Protein AF-A0A944PZA2-F1 (afdb_monomer)

Foldseek 3Di:
DDPLVVLQVVLVVLLCQLVVQLCCCPPVVDDDVQCVVCDPCRNVRSVVSNVVSVVSNVVSVVVVVVVVVVVVD

Nearest PDB structures (foldseek):
  6grj-assembly1_F  TM=4.312E-01  e=1.834E+00  Aeromonas hydrophila
  7a0g-assembly1_FFF  TM=4.076E-01  e=2.765E+00  Serratia marcescens

Sequence (73 aa):
MTALRILRIVGWIFVALGFGSMILRTWFNADTPFTTWMGGAQPYSGAAMGVVGVVIVLVAVSARRRTVARAED

Mean predicted aligned error: 6.12 Å

Secondary structure (DSSP, 8-state):
--HHHHHHHHHHHHHHHHHHHHHHHHHH----HHHHHHGGGHHHHHHHHHHHHHHHHHHHHHHHHHHHHHHH-

Solvent-accessible surface area (backbone atoms only — not comparable to full-atom values): 3759 Å² total; per-residue (Å²): 133,60,69,57,58,51,42,34,52,52,11,50,50,30,29,50,53,9,44,46,46,20,47,34,43,74,76,64,70,45,82,43,79,76,34,55,75,48,48,93,51,26,57,61,53,15,45,53,40,15,52,52,10,50,52,39,32,52,50,29,52,50,53,50,52,54,57,52,56,64,71,75,110

Structure (mmCIF, N/CA/C/O backbone):
data_AF-A0A944PZA2-F1
#
_entry.id   AF-A0A944PZA2-F1
#
loop_
_atom_site.group_PDB
_atom_site.id
_atom_site.type_symbol
_atom_site.label_atom_id
_atom_site.label_alt_id
_atom_site.label_comp_id
_atom_site.label_asym_id
_atom_site.label_entity_id
_atom_site.label_seq_id
_atom_site.pdbx_PDB_ins_code
_atom_site.Cartn_x
_atom_site.Cartn_y
_atom_site.Cartn_z
_atom_site.occupancy
_atom_site.B_iso_or_equiv
_atom_site.auth_seq_id
_atom_site.auth_comp_id
_atom_site.auth_asym_id
_atom_site.auth_atom_id
_atom_site.pdbx_PDB_model_num
ATOM 1 N N . MET A 1 1 ? -0.179 3.723 22.592 1.00 58.94 1 MET A N 1
ATOM 2 C CA . MET A 1 1 ? -0.787 3.922 21.252 1.00 58.94 1 MET A CA 1
ATOM 3 C C . MET A 1 1 ? -1.899 2.899 21.068 1.00 58.94 1 MET A C 1
ATOM 5 O O . MET A 1 1 ? -1.661 1.738 21.353 1.00 58.94 1 MET A O 1
ATOM 9 N N . THR A 1 2 ? -3.105 3.294 20.650 1.00 80.81 2 THR A N 1
ATOM 10 C CA . THR A 1 2 ? -4.220 2.354 20.414 1.00 80.81 2 THR A CA 1
ATOM 11 C C . THR A 1 2 ? -4.020 1.564 19.114 1.00 80.81 2 THR A C 1
ATOM 13 O O . THR A 1 2 ? -3.588 2.134 18.112 1.00 80.81 2 THR A O 1
ATOM 16 N N . ALA A 1 3 ? -4.367 0.271 19.102 1.00 81.56 3 ALA A N 1
ATOM 17 C CA . ALA A 1 3 ? -4.182 -0.630 17.952 1.00 81.56 3 ALA A CA 1
ATOM 18 C C . ALA A 1 3 ? -4.800 -0.093 16.642 1.00 81.56 3 ALA A C 1
ATOM 20 O O . ALA A 1 3 ? -4.207 -0.209 15.572 1.00 81.56 3 ALA A O 1
ATOM 21 N N . LEU A 1 4 ? -5.940 0.601 16.733 1.00 84.12 4 LEU A N 1
ATOM 22 C CA . LEU A 1 4 ? -6.596 1.269 15.600 1.00 84.12 4 LEU A CA 1
ATOM 23 C C . LEU A 1 4 ? -5.739 2.372 14.961 1.00 84.12 4 LEU A C 1
ATOM 25 O O . LEU A 1 4 ? -5.779 2.555 13.746 1.00 84.12 4 LEU A O 1
ATOM 29 N N . ARG A 1 5 ? -4.957 3.114 15.759 1.00 84.56 5 ARG A N 1
ATOM 30 C CA . ARG A 1 5 ? -4.034 4.130 15.230 1.00 84.56 5 ARG A CA 1
ATOM 31 C C . ARG A 1 5 ? -2.887 3.476 14.467 1.00 84.56 5 ARG A C 1
ATOM 33 O O . ARG A 1 5 ? -2.550 3.959 13.393 1.00 84.56 5 ARG A O 1
ATOM 40 N N . ILE A 1 6 ? -2.346 2.373 14.988 1.00 88.25 6 ILE A N 1
ATOM 41 C CA . ILE A 1 6 ? -1.265 1.617 14.340 1.00 88.25 6 ILE A CA 1
ATOM 42 C C . ILE A 1 6 ? -1.746 1.070 12.996 1.00 88.25 6 ILE A C 1
ATOM 44 O O . ILE A 1 6 ? -1.131 1.360 11.979 1.00 88.25 6 ILE A O 1
ATOM 48 N N . LEU A 1 7 ? -2.892 0.382 12.969 1.00 87.56 7 LEU A N 1
ATOM 49 C CA . LEU A 1 7 ? -3.498 -0.131 11.734 1.00 87.56 7 LEU A CA 1
ATOM 50 C C . LEU A 1 7 ? -3.705 0.967 10.689 1.00 87.56 7 LEU A C 1
ATOM 52 O O . LEU A 1 7 ? -3.381 0.776 9.521 1.00 87.56 7 LEU A O 1
ATOM 56 N N . ARG A 1 8 ? -4.187 2.144 11.102 1.00 87.62 8 ARG A N 1
ATOM 57 C CA . ARG A 1 8 ? -4.390 3.258 10.172 1.00 87.62 8 ARG A CA 1
ATOM 58 C C . ARG A 1 8 ? -3.070 3.783 9.604 1.00 87.62 8 ARG A C 1
ATOM 60 O O . ARG A 1 8 ? -3.002 4.045 8.411 1.00 87.62 8 ARG A O 1
ATOM 67 N N . ILE A 1 9 ? -2.042 3.939 10.441 1.00 90.56 9 ILE A N 1
ATOM 68 C CA . ILE A 1 9 ? -0.706 4.393 10.020 1.00 90.56 9 ILE A CA 1
ATOM 69 C C . ILE A 1 9 ? -0.072 3.373 9.072 1.00 90.56 9 ILE A C 1
ATOM 71 O O . ILE A 1 9 ? 0.374 3.747 7.993 1.00 90.56 9 ILE A O 1
ATOM 75 N N . VAL A 1 10 ? -0.096 2.089 9.433 1.00 90.38 10 VAL A N 1
ATOM 76 C CA . VAL A 1 10 ? 0.429 0.997 8.601 1.00 90.38 10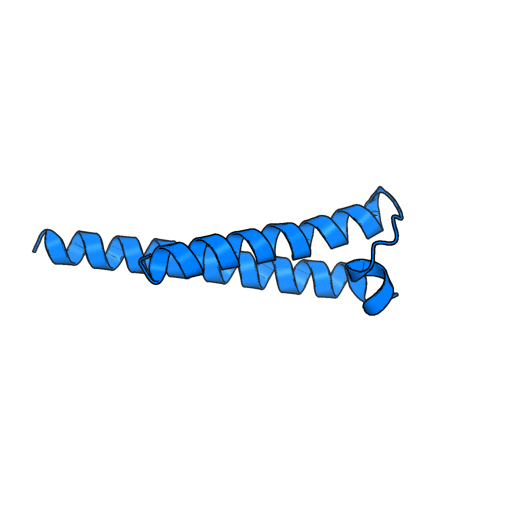 VAL A CA 1
ATOM 77 C C . VAL A 1 10 ? -0.294 0.944 7.257 1.00 90.38 10 VAL A C 1
ATOM 79 O O . VAL A 1 10 ? 0.359 0.866 6.222 1.00 90.38 10 VAL A O 1
ATOM 82 N N . GLY A 1 11 ? -1.624 1.070 7.252 1.00 90.44 11 GLY A N 1
ATOM 83 C CA . GLY A 1 11 ? -2.404 1.132 6.018 1.00 90.44 11 GLY A CA 1
ATOM 84 C C . GLY A 1 11 ? -1.961 2.281 5.108 1.00 90.44 11 GLY A C 1
ATOM 85 O O . GLY A 1 11 ? -1.689 2.057 3.933 1.00 90.44 11 GLY A O 1
ATOM 86 N N . TRP A 1 12 ? -1.787 3.490 5.651 1.00 92.19 12 TRP A N 1
ATOM 87 C CA . TRP A 1 12 ? -1.287 4.637 4.882 1.00 92.19 12 TRP A CA 1
ATOM 88 C C . TRP A 1 12 ? 0.138 4.450 4.360 1.00 92.19 12 TRP A C 1
ATOM 90 O O . TRP A 1 12 ? 0.420 4.841 3.229 1.00 92.19 12 TRP A O 1
ATOM 100 N N . ILE A 1 13 ? 1.020 3.822 5.140 1.00 92.38 13 ILE A N 1
ATOM 101 C CA . ILE A 1 13 ? 2.374 3.476 4.690 1.00 92.38 13 ILE A CA 1
ATOM 102 C C . ILE A 1 13 ? 2.303 2.520 3.495 1.00 92.38 13 ILE A C 1
ATOM 104 O O . ILE A 1 13 ? 2.997 2.728 2.505 1.00 92.38 13 ILE A O 1
ATOM 108 N N . PHE A 1 14 ? 1.430 1.512 3.545 1.00 90.94 14 PHE A N 1
ATOM 109 C CA . PHE A 1 14 ? 1.255 0.564 2.443 1.00 90.94 14 PHE A CA 1
ATOM 110 C C . PHE A 1 14 ? 0.694 1.225 1.183 1.00 90.94 14 PHE A C 1
ATOM 112 O O . PHE A 1 14 ? 1.166 0.936 0.086 1.00 90.94 14 PHE A O 1
ATOM 119 N N . VAL A 1 15 ? -0.252 2.156 1.334 1.00 92.44 15 VAL A N 1
ATOM 120 C CA . VAL A 1 15 ? -0.764 2.977 0.225 1.00 92.44 15 VAL A CA 1
ATOM 121 C C . VAL A 1 15 ? 0.369 3.786 -0.407 1.00 92.44 15 VAL A C 1
ATOM 123 O O . VAL A 1 15 ? 0.556 3.735 -1.622 1.00 92.44 15 VAL A O 1
ATOM 126 N N . ALA A 1 16 ? 1.144 4.503 0.410 1.00 91.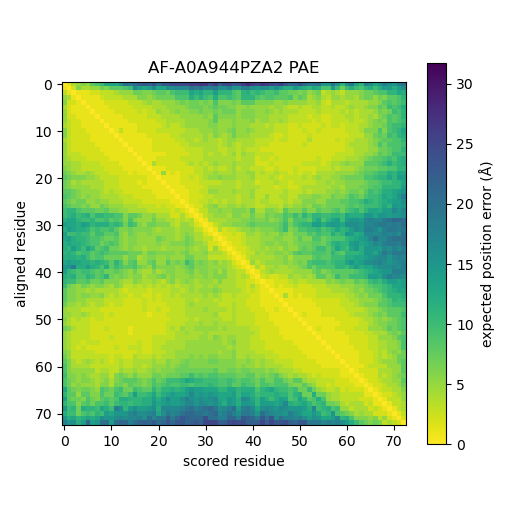38 16 ALA A N 1
ATOM 127 C CA . ALA A 1 16 ? 2.221 5.364 -0.063 1.00 91.38 16 ALA A CA 1
ATOM 128 C C . ALA A 1 16 ? 3.342 4.569 -0.747 1.00 91.38 16 ALA A C 1
ATOM 130 O O . ALA A 1 16 ? 3.785 4.944 -1.828 1.00 91.38 16 ALA A O 1
ATOM 131 N N . LEU A 1 17 ? 3.772 3.451 -0.159 1.00 89.81 17 LEU A N 1
ATOM 132 C CA . LEU A 1 17 ? 4.815 2.601 -0.735 1.00 89.81 17 LEU A CA 1
ATOM 133 C C . LEU A 1 17 ? 4.329 1.869 -1.989 1.00 89.81 17 LEU A C 1
ATOM 135 O O . LEU A 1 17 ? 5.035 1.850 -2.995 1.00 89.81 17 LEU A O 1
ATOM 139 N N . GLY A 1 18 ? 3.120 1.307 -1.962 1.00 89.06 18 GLY A N 1
ATOM 140 C CA . GLY A 1 18 ? 2.554 0.567 -3.086 1.00 89.06 18 GLY A CA 1
ATOM 141 C C . GLY A 1 18 ? 2.348 1.451 -4.314 1.00 89.06 18 GLY A C 1
ATOM 142 O O . GLY A 1 18 ? 2.993 1.256 -5.345 1.00 89.06 18 GLY A O 1
ATOM 143 N N . PHE A 1 19 ? 1.510 2.482 -4.193 1.00 90.88 19 PHE A N 1
ATOM 144 C CA . PHE A 1 19 ? 1.237 3.372 -5.323 1.00 90.88 19 PHE A CA 1
ATOM 145 C C . PHE A 1 19 ? 2.415 4.289 -5.644 1.00 90.88 19 PHE A C 1
ATOM 147 O O . PHE A 1 19 ? 2.680 4.538 -6.816 1.00 90.88 19 PHE A O 1
ATOM 154 N N . GLY A 1 20 ? 3.159 4.758 -4.639 1.00 88.25 20 GLY A N 1
ATOM 155 C CA . GLY A 1 20 ? 4.326 5.609 -4.865 1.00 88.25 20 GLY A CA 1
ATOM 156 C C . GLY A 1 20 ? 5.396 4.900 -5.687 1.00 88.25 20 GLY A C 1
ATOM 157 O O . GLY A 1 20 ? 5.883 5.458 -6.667 1.00 88.25 20 GLY A O 1
ATOM 158 N N . SER A 1 21 ? 5.707 3.643 -5.360 1.00 86.00 21 SER A N 1
ATOM 159 C CA . SER A 1 21 ? 6.690 2.859 -6.116 1.00 86.00 21 SER A CA 1
ATOM 160 C C . SER A 1 21 ? 6.211 2.509 -7.532 1.00 86.00 21 SER A C 1
ATOM 162 O O . SER A 1 21 ? 7.006 2.542 -8.472 1.00 86.00 21 SER A O 1
ATOM 164 N N . MET A 1 22 ? 4.911 2.252 -7.717 1.00 86.06 22 MET A N 1
ATOM 165 C CA . MET A 1 22 ? 4.302 2.092 -9.041 1.00 86.06 22 MET A CA 1
ATOM 166 C C . MET A 1 22 ? 4.438 3.375 -9.873 1.00 86.06 22 MET A C 1
ATOM 168 O O . MET A 1 22 ? 4.842 3.310 -11.034 1.00 86.06 22 MET A O 1
ATOM 172 N N . ILE A 1 23 ? 4.131 4.539 -9.292 1.00 87.25 23 ILE A N 1
ATOM 173 C CA . ILE A 1 23 ? 4.210 5.833 -9.981 1.00 87.25 23 ILE A CA 1
ATOM 174 C C . ILE A 1 23 ? 5.661 6.155 -10.354 1.00 87.25 23 ILE A C 1
ATOM 176 O O . ILE A 1 23 ? 5.928 6.511 -11.498 1.00 87.25 23 ILE A O 1
ATOM 180 N N . LEU A 1 24 ? 6.603 5.965 -9.427 1.00 86.62 24 LEU A N 1
ATOM 181 C CA . LEU A 1 24 ? 8.040 6.161 -9.652 1.00 86.62 24 LEU A CA 1
ATOM 182 C C . LEU A 1 24 ? 8.569 5.313 -10.814 1.00 86.62 24 LEU A C 1
ATOM 184 O O . LEU A 1 24 ? 9.262 5.834 -11.686 1.00 86.62 24 LEU A O 1
ATOM 188 N N . ARG A 1 25 ? 8.194 4.031 -10.869 1.00 82.31 25 ARG A N 1
ATOM 189 C CA . ARG A 1 25 ? 8.572 3.130 -11.967 1.00 82.31 25 ARG A CA 1
ATOM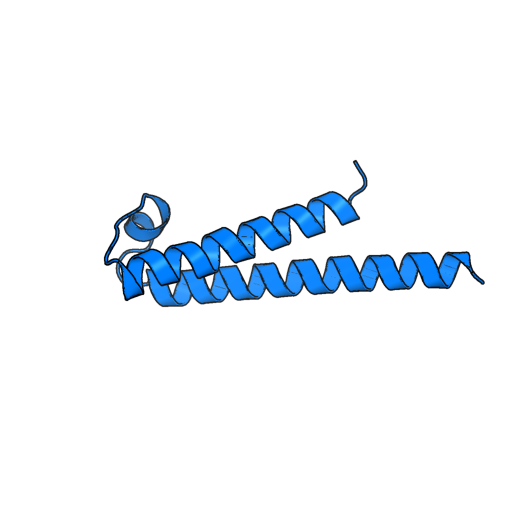 190 C C . ARG A 1 25 ? 7.914 3.535 -13.290 1.00 82.31 25 ARG A C 1
ATOM 192 O O . ARG A 1 25 ? 8.577 3.556 -14.317 1.00 82.31 25 ARG A O 1
ATOM 199 N N . THR A 1 26 ? 6.617 3.844 -13.270 1.00 84.50 26 THR A N 1
ATOM 200 C CA . THR A 1 26 ? 5.814 4.023 -14.495 1.00 84.50 26 THR A CA 1
ATOM 201 C C . THR A 1 26 ? 6.028 5.389 -15.146 1.00 84.50 26 THR A C 1
ATOM 203 O O . THR A 1 26 ? 6.074 5.479 -16.367 1.00 84.50 26 THR A O 1
ATOM 206 N N . TRP A 1 27 ? 6.160 6.449 -14.345 1.00 85.25 27 TRP A N 1
ATOM 207 C CA . TRP A 1 27 ? 6.198 7.832 -14.837 1.00 85.25 27 TRP A CA 1
ATOM 208 C C . TRP A 1 27 ? 7.595 8.443 -14.820 1.00 85.25 27 TRP A C 1
ATOM 210 O O . TRP A 1 27 ? 7.913 9.257 -15.679 1.00 85.25 27 TRP A O 1
ATOM 220 N N . PHE A 1 28 ? 8.428 8.053 -13.855 1.00 85.38 28 PHE A N 1
ATOM 221 C CA . PHE A 1 28 ? 9.762 8.631 -13.668 1.00 85.38 28 PHE A CA 1
ATOM 222 C C . PHE A 1 28 ? 10.889 7.663 -14.037 1.00 85.38 28 PHE A C 1
ATOM 224 O O . PHE A 1 28 ? 12.053 8.048 -13.969 1.00 85.38 28 PHE A O 1
ATOM 231 N N . ASN A 1 29 ? 10.551 6.420 -14.412 1.00 81.88 29 ASN A N 1
ATOM 232 C CA . ASN A 1 29 ? 11.490 5.326 -14.679 1.00 81.88 29 ASN A CA 1
ATOM 233 C C . ASN A 1 29 ? 12.595 5.218 -13.608 1.00 81.88 29 ASN A C 1
ATOM 235 O O . ASN A 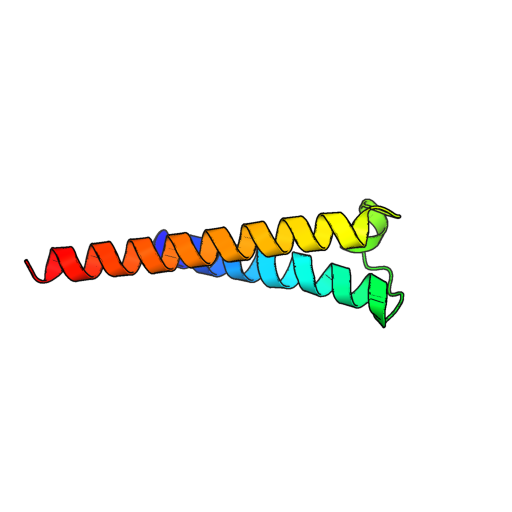1 29 ? 13.763 4.984 -13.908 1.00 81.88 29 ASN A O 1
ATOM 239 N N . ALA A 1 30 ? 12.218 5.469 -12.350 1.00 79.31 30 ALA A N 1
ATOM 240 C CA . ALA A 1 30 ? 13.142 5.560 -11.233 1.00 79.31 30 ALA A CA 1
ATOM 241 C C . ALA A 1 30 ? 13.290 4.203 -10.534 1.00 79.31 30 ALA A C 1
ATOM 243 O O . ALA A 1 30 ? 12.309 3.593 -10.086 1.00 79.31 30 ALA A O 1
ATOM 244 N N . ASP A 1 31 ? 14.537 3.761 -10.388 1.00 71.50 31 ASP A N 1
ATOM 245 C CA . ASP A 1 31 ? 14.891 2.564 -9.636 1.00 71.50 31 ASP A CA 1
ATOM 246 C C . ASP A 1 31 ? 15.217 2.926 -8.181 1.00 71.50 31 ASP A C 1
ATOM 248 O O . ASP A 1 31 ? 16.247 3.502 -7.846 1.00 71.50 31 ASP A O 1
ATOM 252 N N . THR A 1 32 ? 14.279 2.598 -7.302 1.00 77.69 32 THR A N 1
ATOM 253 C CA . THR A 1 32 ? 14.409 2.620 -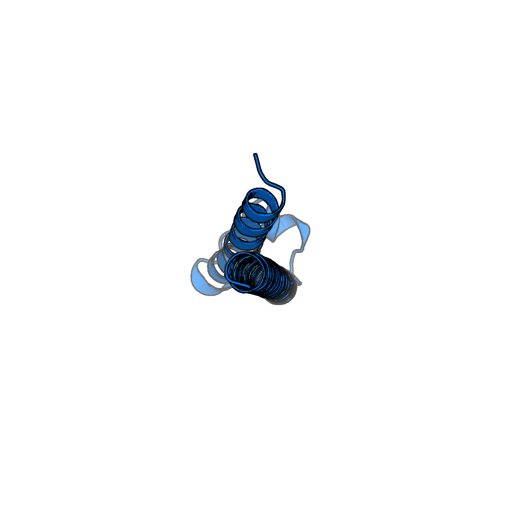5.847 1.00 77.69 32 THR A CA 1
ATOM 254 C C . THR A 1 32 ? 14.675 1.195 -5.363 1.00 77.69 32 THR A C 1
ATOM 256 O O . THR A 1 32 ? 14.239 0.258 -6.027 1.00 77.69 32 THR A O 1
ATOM 259 N N . PRO A 1 33 ? 15.266 0.976 -4.174 1.00 79.31 33 PRO A N 1
ATOM 260 C CA . PRO A 1 33 ? 15.484 -0.377 -3.646 1.00 79.31 33 PRO A CA 1
ATOM 261 C C . PRO A 1 33 ? 14.217 -1.251 -3.657 1.00 79.31 33 PRO A C 1
ATOM 263 O O . PRO A 1 33 ? 14.278 -2.456 -3.891 1.00 79.31 33 PRO A O 1
ATOM 266 N N . PHE A 1 34 ? 13.057 -0.617 -3.460 1.00 69.31 34 PHE A N 1
ATOM 267 C CA . PHE A 1 34 ? 11.748 -1.259 -3.507 1.00 69.31 34 PHE A CA 1
ATOM 268 C C . PHE A 1 34 ? 11.350 -1.688 -4.925 1.00 69.31 34 PHE A C 1
ATOM 270 O O . PHE A 1 34 ? 10.795 -2.768 -5.100 1.00 69.31 34 PHE A O 1
ATOM 277 N N . THR A 1 35 ? 11.651 -0.860 -5.931 1.00 74.88 35 THR A N 1
ATOM 278 C CA . THR A 1 35 ? 11.339 -1.144 -7.337 1.00 74.88 35 THR A CA 1
ATOM 279 C C . THR A 1 35 ? 12.344 -2.085 -7.996 1.00 74.88 35 THR A C 1
ATOM 281 O O . THR A 1 35 ? 11.966 -2.905 -8.832 1.00 74.88 35 THR A O 1
ATOM 284 N N . THR A 1 36 ? 13.608 -2.039 -7.579 1.00 78.44 36 THR A N 1
ATOM 285 C CA . THR A 1 36 ? 14.672 -2.910 -8.087 1.00 78.44 36 THR A CA 1
ATOM 286 C C . THR A 1 36 ? 14.479 -4.361 -7.650 1.00 78.44 36 THR A C 1
ATOM 288 O O . THR A 1 36 ? 14.684 -5.263 -8.458 1.00 78.44 36 THR A O 1
ATOM 291 N N . TRP A 1 37 ? 14.032 -4.607 -6.411 1.00 79.75 37 TRP A N 1
ATOM 292 C CA . TRP A 1 37 ? 13.854 -5.971 -5.894 1.00 79.75 37 TRP A CA 1
ATOM 293 C C . TRP A 1 37 ? 12.753 -6.763 -6.617 1.00 79.75 37 TRP A C 1
ATOM 295 O O . TRP A 1 37 ? 12.896 -7.967 -6.811 1.00 79.75 37 TRP A O 1
ATOM 305 N N . MET A 1 38 ? 11.676 -6.106 -7.065 1.00 79.94 38 MET A N 1
ATOM 306 C CA . MET A 1 38 ? 10.596 -6.779 -7.807 1.00 79.94 38 MET A CA 1
ATOM 307 C C . MET A 1 38 ? 10.787 -6.741 -9.330 1.00 79.94 38 MET A C 1
ATOM 309 O O . MET A 1 38 ? 10.058 -7.418 -10.060 1.00 79.94 38 MET A O 1
ATOM 313 N N . GLY A 1 39 ? 11.745 -5.952 -9.831 1.00 80.88 39 GLY A N 1
ATOM 314 C CA . GLY A 1 39 ? 12.069 -5.867 -11.253 1.00 80.88 39 GLY A CA 1
ATOM 315 C C . GLY A 1 39 ? 10.845 -5.556 -12.126 1.00 80.88 39 GLY A C 1
ATOM 316 O O . GLY A 1 39 ? 10.128 -4.582 -11.901 1.00 80.88 39 GLY A O 1
ATOM 317 N N . GLY A 1 40 ? 10.590 -6.385 -13.142 1.00 79.00 40 GLY A N 1
ATOM 318 C CA . GLY A 1 40 ? 9.475 -6.197 -14.081 1.00 79.00 40 GLY A CA 1
ATOM 319 C C . GLY A 1 40 ? 8.075 -6.344 -13.471 1.00 79.00 40 GLY A C 1
ATOM 320 O O . GLY A 1 40 ? 7.112 -5.843 -14.046 1.00 79.00 40 GLY A O 1
ATOM 321 N N . ALA A 1 41 ? 7.943 -6.979 -12.303 1.00 82.88 41 ALA A N 1
ATOM 322 C CA . ALA A 1 41 ? 6.654 -7.149 -11.631 1.00 82.88 41 ALA A CA 1
ATOM 323 C C . ALA A 1 41 ? 6.198 -5.895 -10.861 1.00 82.88 41 ALA A C 1
ATOM 325 O O . ALA A 1 41 ? 5.033 -5.813 -10.469 1.00 82.88 41 ALA A O 1
ATOM 326 N N . GLN A 1 42 ? 7.088 -4.909 -10.690 1.00 83.81 42 GLN A N 1
ATOM 327 C CA . GLN A 1 42 ? 6.886 -3.731 -9.850 1.00 83.81 42 GLN A CA 1
ATOM 328 C C . GLN A 1 42 ? 5.551 -2.983 -10.015 1.00 83.81 42 GLN A C 1
ATOM 330 O O . GLN A 1 42 ? 4.963 -2.620 -8.993 1.00 83.81 42 GLN A O 1
ATOM 335 N N . PRO A 1 43 ? 5.050 -2.688 -11.233 1.00 82.38 43 PRO A N 1
ATOM 336 C CA . PRO A 1 43 ? 3.804 -1.934 -11.347 1.00 82.38 43 PRO A CA 1
ATOM 337 C C . PRO A 1 43 ? 2.603 -2.720 -10.797 1.00 82.38 43 PRO A C 1
ATOM 339 O O . PRO A 1 43 ? 1.731 -2.137 -10.157 1.00 82.38 43 PRO A O 1
ATOM 342 N N . TYR A 1 44 ? 2.581 -4.043 -10.974 1.00 87.38 44 TYR A N 1
ATOM 343 C CA . TYR A 1 44 ? 1.486 -4.899 -10.512 1.00 87.38 44 TYR A CA 1
ATOM 344 C C . TYR A 1 44 ? 1.551 -5.156 -9.006 1.00 87.38 44 TYR A C 1
ATOM 346 O O . TYR A 1 44 ? 0.539 -5.076 -8.310 1.00 87.38 44 TYR A O 1
ATOM 354 N N . SER A 1 45 ? 2.743 -5.429 -8.481 1.00 86.19 45 SER A N 1
ATOM 355 C CA . SER A 1 45 ? 2.963 -5.642 -7.050 1.00 86.19 45 SER A CA 1
ATOM 356 C C . SER A 1 45 ? 2.787 -4.357 -6.236 1.00 86.19 45 SER A C 1
ATOM 358 O O . SER A 1 45 ? 2.191 -4.399 -5.159 1.00 86.19 45 SER A O 1
ATOM 360 N N . GLY A 1 46 ? 3.224 -3.208 -6.764 1.00 86.81 46 GLY A N 1
ATOM 361 C CA . GLY A 1 46 ? 2.970 -1.892 -6.179 1.00 86.81 46 GLY A CA 1
ATOM 362 C C . 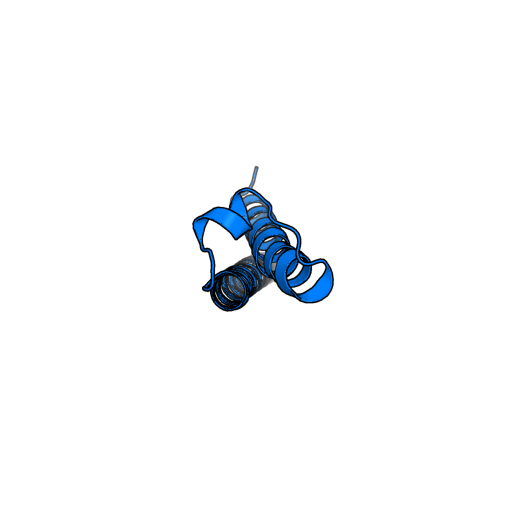GLY A 1 46 ? 1.473 -1.585 -6.096 1.00 86.81 46 GLY A C 1
ATOM 363 O O . GLY A 1 46 ? 0.977 -1.216 -5.029 1.00 86.81 46 GLY A O 1
ATOM 364 N N . ALA A 1 47 ? 0.721 -1.838 -7.173 1.00 88.25 47 ALA A N 1
ATOM 365 C CA . ALA A 1 47 ? -0.736 -1.710 -7.168 1.00 88.25 47 ALA A CA 1
ATOM 366 C C . ALA A 1 47 ? -1.397 -2.641 -6.135 1.00 88.25 47 ALA A C 1
ATOM 368 O O . ALA A 1 47 ? -2.227 -2.189 -5.345 1.00 88.25 47 ALA A O 1
ATOM 369 N N . ALA A 1 48 ? -0.999 -3.917 -6.084 1.00 89.19 48 ALA A N 1
ATOM 370 C CA . ALA A 1 48 ? -1.529 -4.881 -5.119 1.00 89.19 48 ALA A CA 1
ATOM 371 C C . ALA A 1 48 ? -1.266 -4.447 -3.666 1.00 89.19 48 ALA A C 1
ATOM 373 O O . ALA A 1 48 ? -2.179 -4.447 -2.840 1.00 89.19 48 ALA A O 1
ATOM 374 N N . MET A 1 49 ? -0.042 -4.007 -3.359 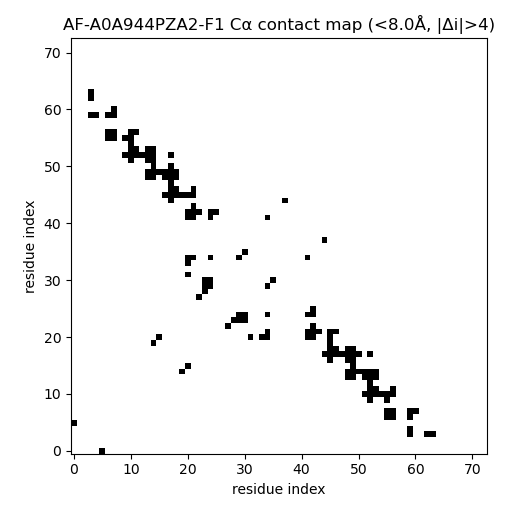1.00 91.44 49 MET A N 1
ATOM 375 C CA . MET A 1 49 ? 0.325 -3.490 -2.038 1.00 91.44 49 MET A CA 1
ATOM 376 C C . MET A 1 49 ? -0.474 -2.231 -1.675 1.00 91.44 49 MET A C 1
ATOM 378 O O . MET A 1 49 ? -0.955 -2.108 -0.546 1.00 91.44 49 MET A O 1
ATOM 382 N N . GLY A 1 50 ? -0.664 -1.326 -2.638 1.00 90.06 50 GLY A N 1
ATOM 383 C CA . GLY A 1 50 ? -1.477 -0.127 -2.466 1.00 90.06 50 GLY A CA 1
ATOM 384 C C . GLY A 1 50 ? -2.931 -0.462 -2.122 1.00 90.06 50 GLY A C 1
ATOM 385 O O . GLY A 1 50 ? -3.475 0.078 -1.159 1.00 90.06 50 GLY A O 1
ATOM 386 N N . VAL A 1 51 ? -3.538 -1.411 -2.844 1.00 93.50 51 VAL A N 1
ATOM 387 C CA . VAL A 1 51 ? -4.906 -1.898 -2.587 1.00 93.50 51 VAL A CA 1
ATOM 388 C C . VAL A 1 51 ? -5.025 -2.525 -1.198 1.00 93.50 51 VAL A C 1
ATOM 390 O O . VAL A 1 51 ? -5.956 -2.197 -0.462 1.00 93.50 51 VAL A O 1
ATOM 393 N N . VAL A 1 52 ? -4.068 -3.365 -0.789 1.00 93.56 52 VAL A N 1
ATOM 394 C CA . VAL A 1 52 ? -4.030 -3.928 0.573 1.00 93.56 52 VAL A CA 1
ATOM 395 C C . VAL A 1 52 ? -3.981 -2.812 1.621 1.00 93.56 52 VAL A C 1
ATOM 397 O O . VAL A 1 52 ? -4.734 -2.847 2.596 1.00 93.56 52 VAL A O 1
ATOM 400 N N . GLY A 1 53 ? -3.162 -1.780 1.398 1.00 90.56 53 GLY A N 1
ATOM 401 C CA . GLY A 1 53 ? -3.108 -0.598 2.257 1.00 90.56 53 GLY A CA 1
ATOM 402 C C . GLY A 1 53 ? -4.460 0.110 2.384 1.00 90.56 53 GLY A C 1
ATOM 403 O O . GLY A 1 53 ? -4.894 0.409 3.499 1.00 90.56 53 GLY A O 1
ATOM 404 N N . VAL A 1 54 ? -5.169 0.314 1.267 1.00 92.19 54 VAL A N 1
ATOM 405 C CA . VAL A 1 54 ? -6.517 0.911 1.262 1.00 92.19 54 VAL A CA 1
ATOM 406 C C . VAL A 1 54 ? -7.490 0.070 2.086 1.00 92.19 54 VAL A C 1
ATOM 408 O O . VAL A 1 54 ? -8.196 0.615 2.9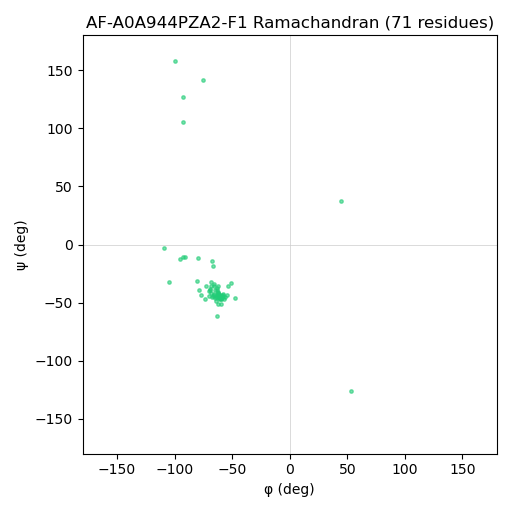34 1.00 92.19 54 VAL A O 1
ATOM 411 N N . VAL A 1 55 ? -7.501 -1.254 1.899 1.00 93.75 55 VAL A N 1
ATOM 412 C CA . VAL A 1 55 ? -8.372 -2.165 2.661 1.00 93.75 55 VAL A CA 1
ATOM 413 C C . VAL A 1 55 ? -8.100 -2.054 4.163 1.00 93.75 55 VAL A C 1
ATOM 415 O O . VAL A 1 55 ? -9.041 -1.921 4.946 1.00 93.75 55 VAL A O 1
ATOM 418 N N . ILE A 1 56 ? -6.831 -2.021 4.580 1.00 91.94 56 ILE A N 1
ATOM 419 C CA . ILE A 1 56 ? -6.451 -1.854 5.991 1.00 91.94 56 ILE A CA 1
ATOM 420 C C . ILE A 1 56 ? -6.973 -0.523 6.551 1.00 91.94 56 ILE A C 1
ATOM 422 O O . ILE A 1 56 ? -7.541 -0.492 7.647 1.00 91.94 56 ILE A O 1
ATOM 426 N N . VAL A 1 57 ? -6.826 0.578 5.803 1.00 90.44 57 VAL A N 1
ATOM 427 C CA . VAL A 1 57 ? -7.349 1.891 6.214 1.00 90.44 57 VAL A CA 1
ATOM 428 C C . VAL A 1 57 ? -8.872 1.847 6.364 1.00 90.44 57 VAL A C 1
ATOM 430 O O . VAL A 1 57 ? -9.395 2.325 7.374 1.00 90.44 57 VAL A O 1
ATOM 433 N N . LEU A 1 58 ? -9.586 1.241 5.413 1.00 90.94 58 LEU A N 1
ATOM 434 C CA . LEU A 1 58 ? -11.046 1.112 5.455 1.00 90.94 58 LEU A CA 1
ATOM 435 C C . LEU A 1 58 ? -11.516 0.285 6.655 1.00 90.94 58 LEU A C 1
ATOM 437 O O . LEU A 1 58 ? -12.458 0.686 7.345 1.00 90.94 58 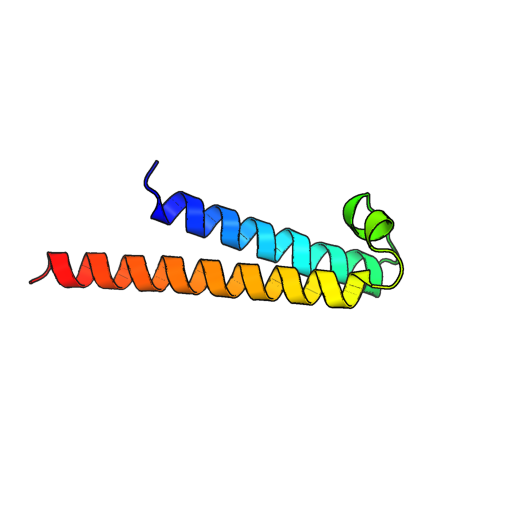LEU A O 1
ATOM 441 N N . VAL A 1 59 ? -10.841 -0.827 6.951 1.00 89.88 59 VAL A N 1
ATOM 442 C CA . VAL A 1 59 ? -11.133 -1.662 8.123 1.00 89.88 59 VAL A CA 1
ATOM 443 C C . VAL A 1 59 ? -10.885 -0.882 9.412 1.00 89.88 59 VAL A C 1
ATOM 445 O O . VAL A 1 59 ? -11.747 -0.871 10.290 1.00 89.88 59 VAL A O 1
ATOM 448 N N . ALA A 1 60 ? -9.768 -0.159 9.519 1.00 87.12 60 ALA A N 1
ATOM 449 C CA . ALA A 1 60 ? -9.457 0.653 10.695 1.00 87.12 60 ALA A CA 1
ATOM 450 C C . ALA A 1 60 ? -10.493 1.770 10.925 1.00 87.12 60 ALA A C 1
ATOM 452 O O . ALA A 1 60 ? -10.914 2.015 12.059 1.00 87.12 60 ALA A O 1
ATOM 453 N N . VAL A 1 61 ? -10.943 2.436 9.855 1.00 87.19 61 VAL A N 1
ATOM 454 C CA . VAL A 1 61 ? -11.994 3.464 9.923 1.00 87.19 61 VAL A CA 1
ATOM 455 C C . VAL A 1 61 ? -13.337 2.850 10.321 1.00 87.19 61 VAL A C 1
ATOM 457 O O . VAL A 1 61 ? -14.018 3.389 11.195 1.00 87.19 61 VAL A O 1
ATOM 460 N N . SER A 1 62 ? -13.702 1.712 9.733 1.00 87.44 62 SER A N 1
ATOM 461 C CA . SER A 1 62 ? -14.963 1.016 10.018 1.00 87.44 62 SER A CA 1
ATOM 462 C C . SER A 1 62 ? -15.015 0.495 11.452 1.00 87.44 62 SER A C 1
ATOM 464 O O . SER A 1 62 ? -16.017 0.672 12.142 1.00 87.44 62 SER A O 1
ATOM 466 N N . ALA A 1 63 ? -13.916 -0.084 11.938 1.00 85.12 63 ALA A N 1
ATOM 467 C CA . ALA A 1 63 ? -13.790 -0.539 13.316 1.00 85.12 63 ALA A CA 1
ATOM 468 C C . ALA A 1 63 ? -13.914 0.628 14.306 1.00 85.12 63 ALA A C 1
ATOM 470 O O . ALA A 1 63 ? -14.647 0.514 15.285 1.00 85.12 63 ALA A O 1
ATOM 471 N N . ARG A 1 64 ? -13.299 1.785 14.008 1.00 82.06 64 ARG A N 1
ATOM 472 C CA . ARG A 1 64 ? -13.457 2.995 14.829 1.00 82.06 64 ARG A CA 1
ATOM 473 C C . ARG A 1 64 ? -14.909 3.481 14.868 1.00 82.06 64 ARG A C 1
ATOM 475 O O . ARG A 1 64 ? -15.394 3.835 15.937 1.00 82.06 64 ARG A O 1
ATOM 482 N N . ARG A 1 65 ? -15.610 3.493 13.728 1.00 81.69 65 ARG A N 1
ATOM 483 C CA . ARG A 1 65 ? -17.031 3.885 13.676 1.00 81.69 65 ARG A CA 1
ATOM 484 C C . ARG A 1 65 ? -17.896 2.973 14.546 1.00 81.69 65 ARG A C 1
ATOM 486 O O . ARG A 1 65 ? -18.699 3.474 15.319 1.00 81.69 65 ARG A O 1
ATOM 493 N N . ARG A 1 66 ? -17.669 1.656 14.490 1.00 82.44 66 ARG A N 1
ATOM 494 C CA . ARG A 1 66 ? -18.385 0.680 15.331 1.00 82.44 66 ARG A CA 1
ATOM 495 C C . ARG A 1 66 ? -18.114 0.865 16.823 1.00 82.44 66 ARG A C 1
ATOM 497 O O . ARG A 1 66 ? -19.033 0.723 17.616 1.00 82.44 66 ARG A O 1
ATOM 504 N N . THR A 1 67 ? -16.874 1.175 17.208 1.00 77.31 67 THR A N 1
ATOM 505 C CA . THR A 1 67 ? -16.547 1.440 18.620 1.00 77.31 67 THR A CA 1
ATOM 506 C C . THR A 1 67 ? -17.170 2.728 19.143 1.00 77.31 67 THR A C 1
ATOM 508 O O . THR A 1 67 ? -17.489 2.782 20.319 1.00 77.31 67 THR A O 1
ATOM 511 N N . VAL A 1 68 ? -17.331 3.750 18.293 1.00 73.06 68 VAL A N 1
ATOM 512 C CA . VAL A 1 68 ? -17.982 5.010 18.687 1.00 73.06 68 VAL A CA 1
ATOM 513 C C . VAL A 1 68 ? -19.489 4.809 18.827 1.00 73.06 68 VAL A C 1
ATOM 515 O O . VAL A 1 68 ? -20.022 5.155 19.866 1.00 73.06 68 VAL A O 1
ATOM 518 N N . ALA A 1 69 ? -20.140 4.156 17.856 1.00 75.38 69 ALA A N 1
ATOM 519 C CA . ALA A 1 69 ? -21.577 3.876 17.924 1.00 75.38 69 ALA A CA 1
ATOM 520 C C . ALA A 1 69 ? -21.959 3.058 19.173 1.00 75.38 69 ALA A C 1
ATOM 522 O O . ALA A 1 69 ? -22.895 3.405 19.871 1.00 75.38 69 ALA A O 1
ATOM 523 N N . ARG A 1 70 ? -21.171 2.030 19.525 1.00 72.94 70 ARG A N 1
ATOM 524 C CA . ARG A 1 70 ? -21.386 1.237 20.753 1.00 72.94 70 ARG A CA 1
ATOM 525 C C . ARG A 1 70 ? -21.143 1.985 22.066 1.00 72.94 70 ARG A C 1
ATOM 527 O O . ARG A 1 70 ? -21.431 1.427 23.112 1.00 72.94 70 ARG A O 1
ATOM 534 N N . ALA A 1 71 ? -20.501 3.149 22.035 1.00 70.94 71 ALA A N 1
ATOM 535 C CA . ALA A 1 71 ? -20.290 3.965 23.229 1.00 70.94 71 ALA A CA 1
ATOM 536 C C . ALA A 1 71 ? -21.428 4.978 23.445 1.00 70.94 71 ALA A C 1
ATOM 538 O O . ALA A 1 71 ? -21.461 5.624 24.488 1.00 70.94 71 ALA A O 1
ATOM 539 N N . GLU A 1 72 ? -22.302 5.143 22.448 1.00 67.12 72 GLU A N 1
ATOM 540 C CA . GLU A 1 72 ? -23.491 6.000 22.495 1.00 67.12 72 GLU A CA 1
ATOM 541 C C . GLU A 1 72 ? -24.763 5.212 22.878 1.00 67.12 72 GLU A C 1
ATOM 543 O O . GLU A 1 72 ? -25.764 5.843 23.216 1.00 67.12 72 GLU A O 1
ATOM 548 N N . ASP A 1 73 ? -24.696 3.872 22.864 1.00 57.91 73 ASP A N 1
ATOM 549 C CA . ASP A 1 73 ? -25.713 2.927 23.367 1.00 57.91 73 ASP A CA 1
ATOM 550 C C . ASP A 1 73 ? -25.499 2.605 24.861 1.00 57.91 73 ASP A C 1
ATOM 552 O O . ASP A 1 73 ? -26.506 2.525 25.603 1.00 57.91 73 ASP A O 1
#

pLDDT: mean 84.11, std 7.59, range [57.91, 93.75]

Radius of gyration: 15.66 Å; Cα contacts (8 Å, |Δi|>4): 81; chains: 1; bounding box: 41×16×38 Å